Protein AF-A0A8J6HX76-F1 (afdb_monomer_lite)

Structure (mmCIF, N/CA/C/O backbone):
data_AF-A0A8J6HX76-F1
#
_entry.id   AF-A0A8J6HX76-F1
#
loop_
_atom_site.group_PDB
_atom_site.id
_atom_site.type_symbol
_atom_site.label_atom_id
_atom_site.label_alt_id
_atom_site.label_comp_id
_atom_site.label_asym_id
_atom_site.label_entity_id
_atom_site.label_seq_id
_atom_site.pdbx_PDB_ins_code
_atom_site.Cartn_x
_atom_site.Cartn_y
_atom_site.Cartn_z
_atom_site.occupancy
_atom_site.B_iso_or_equiv
_atom_site.auth_seq_id
_atom_site.auth_comp_id
_atom_site.auth_asym_id
_atom_site.auth_atom_id
_atom_site.pdbx_PDB_model_num
ATOM 1 N N . MET A 1 1 ? -11.247 -7.524 -10.042 1.00 47.38 1 MET A N 1
ATOM 2 C CA . MET A 1 1 ? -10.989 -8.751 -9.252 1.00 47.38 1 MET A CA 1
ATOM 3 C C . MET A 1 1 ? -9.987 -9.630 -10.012 1.00 47.38 1 MET A C 1
ATOM 5 O O . MET A 1 1 ? -10.255 -10.789 -10.272 1.00 47.38 1 MET A O 1
ATOM 9 N N . GLU A 1 2 ? -8.838 -9.045 -10.377 1.00 52.47 2 GLU A N 1
ATOM 10 C CA . GLU A 1 2 ? -7.849 -9.607 -11.327 1.00 52.47 2 GLU A CA 1
ATOM 11 C C . GLU A 1 2 ? -6.709 -10.356 -10.606 1.00 52.47 2 GLU A C 1
ATOM 13 O O . GLU A 1 2 ? -6.190 -11.358 -11.086 1.00 52.47 2 GLU A O 1
ATOM 18 N N . ILE A 1 3 ? -6.399 -9.904 -9.388 1.00 54.75 3 ILE A N 1
ATOM 19 C CA . ILE A 1 3 ? -5.380 -10.439 -8.472 1.00 54.75 3 ILE A CA 1
ATOM 20 C C . ILE A 1 3 ? -5.593 -11.931 -8.150 1.00 54.75 3 ILE A C 1
ATOM 22 O O . ILE A 1 3 ? -4.644 -12.671 -7.915 1.00 54.75 3 ILE A O 1
ATOM 26 N N . LEU A 1 4 ? -6.849 -12.384 -8.136 1.00 51.97 4 LEU A N 1
ATOM 27 C CA . LEU A 1 4 ? -7.204 -13.777 -7.851 1.00 51.97 4 LEU A CA 1
ATOM 28 C C . LEU A 1 4 ? -6.862 -14.739 -8.995 1.00 51.97 4 LEU A C 1
ATOM 30 O O . LEU A 1 4 ? -6.770 -15.937 -8.750 1.00 51.97 4 LEU A O 1
ATOM 34 N N . LEU A 1 5 ? -6.728 -14.235 -10.225 1.00 52.75 5 LEU A N 1
ATOM 35 C CA . LEU A 1 5 ? -6.624 -15.062 -11.430 1.00 52.75 5 LEU A CA 1
ATOM 36 C C . LEU A 1 5 ? -5.254 -14.968 -12.106 1.00 52.75 5 LEU A C 1
ATOM 38 O O . LEU A 1 5 ? -4.830 -15.946 -12.709 1.00 52.75 5 LEU A O 1
ATOM 42 N N . ASN A 1 6 ? -4.560 -13.830 -11.994 1.00 60.25 6 ASN A N 1
ATOM 43 C CA . ASN A 1 6 ? -3.367 -13.551 -12.806 1.00 60.25 6 ASN A CA 1
ATOM 44 C C . ASN A 1 6 ? -2.078 -13.353 -12.002 1.00 60.25 6 ASN A C 1
ATOM 46 O O . ASN A 1 6 ? -1.099 -12.848 -12.543 1.00 60.25 6 ASN A O 1
ATOM 50 N N . GLY A 1 7 ? -2.066 -13.737 -10.727 1.00 63.66 7 GLY A N 1
ATOM 51 C CA . GLY A 1 7 ? -0.879 -13.584 -9.895 1.00 63.66 7 GLY A CA 1
ATOM 52 C C . GLY A 1 7 ? -0.763 -12.201 -9.232 1.00 63.66 7 GLY A C 1
ATOM 53 O O . GLY A 1 7 ? -1.710 -11.404 -9.247 1.00 63.66 7 GLY A O 1
ATOM 54 N N . PRO A 1 8 ? 0.381 -11.925 -8.586 1.00 67.94 8 PRO A N 1
ATOM 55 C CA . PRO A 1 8 ? 0.703 -10.630 -8.007 1.00 67.94 8 PRO A CA 1
ATOM 56 C C . PRO A 1 8 ? 0.576 -9.492 -9.019 1.00 67.94 8 PRO A C 1
ATOM 58 O O . PRO A 1 8 ? 0.889 -9.637 -10.199 1.00 67.94 8 PRO A O 1
ATOM 61 N N . VAL A 1 9 ? 0.157 -8.324 -8.541 1.00 82.31 9 VAL A N 1
ATOM 62 C CA . VAL A 1 9 ? -0.032 -7.143 -9.393 1.00 82.31 9 VAL A CA 1
ATOM 63 C C . VAL A 1 9 ? 0.833 -5.997 -8.910 1.00 82.31 9 VAL A C 1
ATOM 65 O O . VAL A 1 9 ? 1.080 -5.851 -7.709 1.00 82.31 9 VAL A O 1
ATOM 68 N N . VAL A 1 10 ? 1.280 -5.164 -9.844 1.00 84.62 10 VAL A N 1
ATOM 69 C CA . VAL A 1 10 ? 1.954 -3.912 -9.509 1.00 84.62 10 VAL A CA 1
ATOM 70 C C . VAL A 1 10 ? 0.878 -2.854 -9.303 1.00 84.62 10 VAL A C 1
ATOM 72 O O . VAL A 1 10 ? -0.021 -2.712 -10.126 1.00 84.62 10 VAL A O 1
ATOM 75 N N . ALA A 1 11 ? 0.949 -2.118 -8.201 1.00 88.31 11 ALA A N 1
ATOM 76 C CA . ALA A 1 11 ? 0.039 -1.023 -7.903 1.00 88.31 11 ALA A CA 1
ATOM 77 C C . ALA A 1 11 ? 0.817 0.268 -7.655 1.00 88.31 11 ALA A C 1
ATOM 79 O O . ALA A 1 11 ? 1.839 0.266 -6.970 1.00 88.31 11 ALA A O 1
ATOM 80 N N . GLY A 1 12 ? 0.320 1.374 -8.201 1.00 89.75 12 GLY A N 1
ATOM 81 C CA . GLY A 1 12 ? 0.769 2.721 -7.865 1.00 89.75 12 GLY A CA 1
ATOM 82 C C . GLY A 1 12 ? -0.125 3.342 -6.795 1.00 89.75 12 GLY A C 1
ATOM 83 O O . GLY A 1 12 ? -1.346 3.296 -6.917 1.00 89.75 12 GLY A O 1
ATOM 84 N N . TYR A 1 13 ? 0.461 3.965 -5.774 1.00 91.81 13 TYR A N 1
ATOM 85 C CA . TYR A 1 13 ? -0.280 4.715 -4.754 1.00 91.81 13 TYR A CA 1
ATOM 86 C C . TYR A 1 13 ? 0.444 6.004 -4.366 1.00 91.81 13 TYR A C 1
ATOM 88 O O . TYR A 1 13 ? 1.623 6.199 -4.663 1.00 91.81 13 TYR A O 1
ATOM 96 N N . GLN A 1 14 ? -0.286 6.906 -3.719 1.00 93.50 14 GLN A N 1
ATOM 97 C CA . GLN A 1 14 ? 0.236 8.183 -3.246 1.00 93.50 14 GLN A CA 1
ATOM 98 C C . GLN A 1 14 ? 0.877 8.003 -1.870 1.00 93.50 14 GLN A C 1
ATOM 100 O O . GLN A 1 14 ? 0.250 7.474 -0.948 1.00 93.50 14 GLN A O 1
ATOM 105 N N . VAL A 1 15 ? 2.122 8.453 -1.738 1.00 92.81 15 VAL A N 1
ATOM 106 C CA . VAL A 1 15 ? 2.876 8.412 -0.483 1.00 92.81 15 VAL A CA 1
ATOM 107 C C . VAL A 1 15 ? 2.753 9.755 0.220 1.00 92.81 15 VAL A C 1
ATOM 109 O O . VAL A 1 15 ? 2.900 10.807 -0.405 1.00 92.81 15 VAL A O 1
ATOM 112 N N . TYR A 1 16 ? 2.512 9.700 1.526 1.00 94.69 16 TYR A N 1
ATOM 113 C CA . TYR A 1 16 ? 2.440 10.851 2.421 1.00 94.69 16 TYR A CA 1
ATOM 114 C C . TYR A 1 16 ? 3.540 10.765 3.483 1.00 94.69 16 TYR A C 1
ATOM 116 O O . TYR A 1 16 ? 4.118 9.698 3.693 1.00 94.69 16 TYR A O 1
ATOM 124 N N . GLU A 1 17 ? 3.836 11.877 4.156 1.00 93.38 17 GLU A N 1
ATOM 125 C CA . GLU A 1 17 ? 4.884 11.945 5.190 1.00 93.38 17 GLU A CA 1
ATOM 126 C C . GLU A 1 17 ? 4.689 10.911 6.310 1.00 93.38 17 GLU A C 1
ATOM 128 O O . GLU A 1 17 ? 5.642 10.255 6.733 1.00 93.38 17 GLU A O 1
ATOM 133 N N . ASP A 1 18 ? 3.443 10.701 6.746 1.00 92.06 18 ASP A N 1
ATOM 134 C CA . ASP A 1 18 ? 3.111 9.731 7.794 1.00 92.06 18 ASP A CA 1
ATOM 135 C C . ASP A 1 18 ? 3.432 8.276 7.410 1.00 92.06 18 ASP A C 1
ATOM 137 O O . ASP A 1 18 ? 3.643 7.434 8.287 1.00 92.06 18 ASP A O 1
ATOM 141 N N . PHE A 1 19 ? 3.547 7.967 6.116 1.00 92.81 19 PHE A N 1
ATOM 142 C CA . PHE A 1 19 ? 3.888 6.627 5.649 1.00 92.81 19 PHE A CA 1
ATOM 143 C C . PHE A 1 19 ? 5.336 6.242 5.973 1.00 92.81 19 PHE A C 1
ATOM 145 O O . PHE A 1 19 ? 5.607 5.075 6.251 1.00 92.81 19 PHE A O 1
ATOM 152 N N . TYR A 1 20 ? 6.273 7.193 6.004 1.00 88.25 20 TYR A N 1
ATOM 153 C CA . TYR A 1 20 ? 7.670 6.897 6.355 1.00 88.25 20 TYR A CA 1
ATOM 154 C C . TYR A 1 20 ? 7.819 6.410 7.800 1.00 88.25 20 TYR A C 1
ATOM 156 O O . TYR A 1 20 ? 8.730 5.638 8.106 1.00 88.25 20 TYR A O 1
ATOM 164 N N . LEU A 1 21 ? 6.898 6.826 8.671 1.00 89.25 21 LEU A N 1
ATOM 165 C CA . LEU A 1 21 ? 6.843 6.441 10.078 1.00 89.25 21 LEU A CA 1
ATOM 166 C C . LEU A 1 21 ? 6.040 5.153 10.313 1.00 89.25 21 LEU A C 1
ATOM 168 O O . LEU A 1 21 ? 5.937 4.700 11.454 1.00 89.25 21 LEU A O 1
ATOM 172 N N . TYR A 1 22 ? 5.479 4.544 9.262 1.00 90.06 22 TYR A N 1
ATOM 173 C CA . TYR A 1 22 ? 4.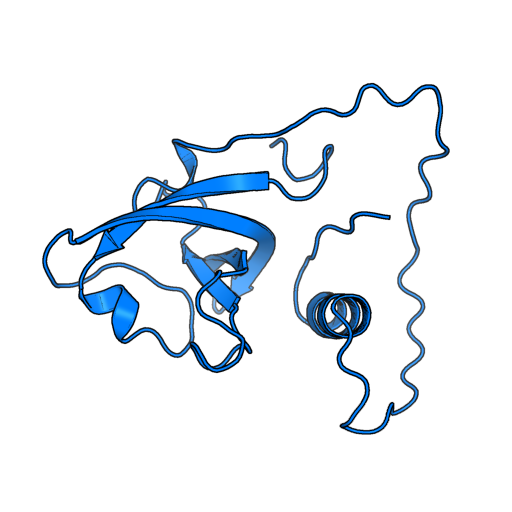723 3.304 9.381 1.00 90.06 22 TYR A CA 1
ATOM 174 C C . TYR A 1 22 ? 5.593 2.181 9.965 1.00 90.06 22 TYR A C 1
ATOM 176 O O . TYR A 1 22 ? 6.699 1.895 9.501 1.00 90.06 22 TYR A O 1
ATOM 184 N N . LYS A 1 23 ? 5.049 1.503 10.980 1.00 84.56 23 LYS A N 1
ATOM 185 C CA . LYS A 1 23 ? 5.674 0.337 11.620 1.00 84.56 23 LYS A CA 1
ATOM 186 C C . LYS A 1 23 ? 4.797 -0.906 11.530 1.00 84.56 23 LYS A C 1
ATOM 188 O O . LYS A 1 23 ? 5.256 -1.951 11.073 1.00 84.56 23 LYS A O 1
ATOM 193 N N . LYS A 1 24 ? 3.518 -0.791 11.900 1.00 87.19 24 LYS A N 1
ATOM 194 C CA . LYS A 1 24 ? 2.583 -1.922 12.003 1.00 87.19 24 LYS A CA 1
ATOM 195 C C . LYS A 1 24 ? 1.126 -1.511 11.778 1.00 87.19 24 LYS A C 1
ATOM 197 O O . LYS A 1 24 ? 0.795 -0.329 11.795 1.00 87.19 24 LYS A O 1
ATOM 202 N N . GLY A 1 25 ? 0.254 -2.512 11.665 1.00 90.75 25 GLY A N 1
ATOM 203 C CA . GLY A 1 25 ? -1.193 -2.341 11.501 1.00 90.75 25 GLY A CA 1
ATOM 204 C C . GLY A 1 25 ? -1.610 -2.117 10.048 1.00 90.75 25 GLY A C 1
ATOM 205 O O . GLY A 1 25 ? -0.829 -2.346 9.133 1.00 90.75 25 GLY A O 1
ATOM 206 N N . VAL A 1 26 ? -2.851 -1.685 9.824 1.00 93.56 26 VAL A N 1
ATOM 207 C CA . VAL A 1 26 ? -3.341 -1.305 8.489 1.00 93.56 26 VAL A CA 1
ATOM 208 C C . VAL A 1 26 ? -3.138 0.192 8.296 1.00 93.56 26 VAL A C 1
ATOM 210 O O . VAL A 1 26 ? -3.812 0.990 8.948 1.00 93.56 26 VAL A O 1
ATOM 213 N N . TYR A 1 27 ? -2.231 0.569 7.394 1.00 94.00 27 TYR A N 1
ATOM 214 C CA . TYR A 1 27 ? -1.954 1.963 7.078 1.00 94.00 27 TYR A CA 1
ATOM 215 C C . TYR A 1 27 ? -3.210 2.670 6.562 1.00 94.00 27 TYR A C 1
ATOM 217 O O . TYR A 1 27 ? -3.899 2.200 5.645 1.00 94.00 27 TYR A O 1
ATOM 225 N N . LYS A 1 28 ? -3.472 3.820 7.179 1.00 92.81 28 LYS A N 1
ATOM 226 C CA . LYS A 1 28 ? -4.443 4.829 6.781 1.00 92.81 28 LYS A CA 1
ATOM 227 C C . LYS A 1 28 ? -3.724 6.159 6.924 1.00 92.81 28 LYS A C 1
ATOM 229 O O . LYS A 1 28 ? -3.145 6.421 7.971 1.00 92.81 28 LYS A O 1
ATOM 234 N N . HIS A 1 29 ? -3.762 6.953 5.870 1.00 90.56 29 HIS A N 1
ATOM 235 C CA . HIS A 1 29 ? -3.238 8.305 5.905 1.00 90.56 29 HIS A CA 1
ATOM 236 C C . HIS A 1 29 ? -4.114 9.131 6.848 1.00 90.56 29 HIS A C 1
ATOM 238 O O . HIS A 1 29 ? -5.343 9.070 6.745 1.00 90.56 29 HIS A O 1
ATOM 244 N N . VAL A 1 30 ? -3.484 9.856 7.766 1.00 91.06 30 VAL A N 1
ATOM 245 C CA . VAL A 1 30 ? -4.162 10.733 8.731 1.00 91.06 30 VAL A CA 1
ATOM 246 C C . VAL A 1 30 ? -3.591 12.144 8.663 1.00 91.06 30 VAL A C 1
ATOM 248 O O . VAL A 1 30 ? -4.345 13.107 8.780 1.00 91.06 30 VAL A O 1
ATOM 251 N N . THR A 1 31 ? -2.275 12.278 8.479 1.00 90.25 31 THR A N 1
ATOM 252 C CA . THR A 1 31 ? -1.576 13.566 8.577 1.00 90.25 31 THR A CA 1
ATOM 253 C C . THR A 1 31 ? -0.395 13.655 7.619 1.00 90.25 31 THR A C 1
ATOM 255 O O . THR A 1 31 ? 0.195 12.641 7.253 1.00 90.25 31 THR A O 1
ATOM 258 N N . GLY A 1 32 ? 0.013 14.877 7.288 1.00 92.94 32 GLY A N 1
ATOM 259 C CA . GLY A 1 32 ? 1.220 15.140 6.505 1.00 92.94 32 GLY A CA 1
ATOM 260 C C . GLY A 1 32 ? 0.954 15.375 5.022 1.00 92.94 32 GLY A C 1
ATOM 261 O O . GLY A 1 32 ? -0.116 15.069 4.492 1.00 92.94 32 GLY A O 1
ATOM 262 N N . GLN A 1 33 ? 1.933 15.974 4.354 1.00 92.00 33 GLN A N 1
ATOM 263 C CA . GLN A 1 33 ? 1.821 16.352 2.951 1.00 92.00 33 GLN A CA 1
ATOM 264 C C . GLN A 1 33 ? 2.052 15.165 2.013 1.00 92.00 33 GLN A C 1
ATOM 266 O O . GLN A 1 33 ? 2.648 14.145 2.371 1.00 92.00 33 GLN A O 1
ATOM 271 N N . LYS A 1 34 ? 1.547 15.298 0.782 1.00 92.81 34 LYS A N 1
ATOM 272 C CA . LYS A 1 34 ? 1.818 14.341 -0.289 1.00 92.81 34 LYS A CA 1
ATOM 273 C C . LYS A 1 34 ? 3.279 14.478 -0.712 1.00 92.81 34 LYS A C 1
ATOM 275 O O . LYS A 1 34 ? 3.678 15.525 -1.207 1.00 92.81 34 LYS A O 1
ATOM 280 N N . MET A 1 35 ? 4.027 13.388 -0.594 1.00 93.94 35 MET A N 1
ATOM 281 C CA . MET A 1 35 ? 5.452 13.328 -0.930 1.00 93.94 35 MET A CA 1
ATOM 282 C C . MET A 1 35 ? 5.699 12.828 -2.354 1.00 93.94 35 MET A C 1
ATOM 284 O O . MET A 1 35 ? 6.748 13.093 -2.932 1.00 93.94 35 MET A O 1
ATOM 288 N N . GLY A 1 36 ? 4.732 12.122 -2.946 1.00 91.81 36 GLY A N 1
ATOM 289 C CA . GLY A 1 36 ? 4.826 11.664 -4.330 1.00 91.81 36 GLY A CA 1
ATOM 290 C C . GLY A 1 36 ? 3.943 10.460 -4.630 1.00 91.81 36 GLY A C 1
ATOM 291 O O . GLY A 1 36 ? 2.985 10.173 -3.911 1.00 91.81 36 GLY A O 1
ATOM 292 N N . ASN A 1 37 ? 4.277 9.759 -5.712 1.00 91.94 37 ASN A N 1
ATOM 293 C CA . ASN A 1 37 ? 3.680 8.476 -6.079 1.00 91.94 37 ASN A CA 1
ATOM 294 C C . ASN A 1 37 ? 4.742 7.375 -5.948 1.00 91.94 37 ASN A C 1
ATOM 296 O O . ASN A 1 37 ? 5.911 7.616 -6.240 1.00 91.94 37 ASN A O 1
ATOM 300 N N . HIS A 1 38 ? 4.334 6.172 -5.550 1.00 93.19 38 HIS A N 1
ATOM 301 C CA . HIS A 1 38 ? 5.216 5.012 -5.409 1.00 93.19 38 HIS A CA 1
ATOM 302 C C . HIS A 1 38 ? 4.574 3.758 -5.998 1.00 93.19 38 HIS A C 1
ATOM 304 O O . HIS A 1 38 ? 3.357 3.583 -5.907 1.00 93.19 38 HIS A O 1
ATOM 310 N N . ALA A 1 39 ? 5.391 2.898 -6.606 1.00 90.75 39 ALA A N 1
ATOM 311 C CA . ALA A 1 39 ? 4.966 1.645 -7.221 1.00 90.75 39 ALA A CA 1
ATOM 312 C C . ALA A 1 39 ? 5.405 0.455 -6.360 1.00 90.75 39 ALA A C 1
ATOM 314 O O . ALA A 1 39 ? 6.562 0.357 -5.952 1.00 90.75 39 ALA A O 1
ATOM 315 N N . VAL A 1 40 ? 4.472 -0.452 -6.085 1.00 90.75 40 VAL A N 1
ATOM 316 C CA . VAL A 1 40 ? 4.637 -1.555 -5.129 1.00 90.75 40 VAL A CA 1
ATOM 317 C C . VAL A 1 40 ? 3.977 -2.834 -5.636 1.00 90.75 40 VAL A C 1
ATOM 319 O O . VAL A 1 40 ? 3.086 -2.786 -6.483 1.00 90.75 40 VAL A O 1
ATOM 322 N N . LYS A 1 41 ? 4.396 -3.995 -5.118 1.00 88.12 41 LYS A N 1
ATOM 323 C CA . LYS A 1 41 ? 3.833 -5.301 -5.501 1.00 88.12 41 LYS A CA 1
ATOM 324 C C . LYS A 1 41 ? 2.781 -5.728 -4.480 1.00 88.12 41 LYS A C 1
ATOM 326 O O . LYS A 1 41 ? 3.103 -5.958 -3.313 1.00 88.12 41 LYS A O 1
ATOM 331 N N . ILE A 1 42 ? 1.523 -5.851 -4.900 1.00 87.25 42 ILE A N 1
ATOM 332 C CA . ILE A 1 42 ? 0.470 -6.448 -4.070 1.00 87.25 42 ILE A CA 1
ATOM 333 C C . ILE A 1 42 ? 0.632 -7.964 -4.138 1.00 87.25 42 ILE A C 1
ATOM 335 O O . ILE A 1 42 ? 0.534 -8.564 -5.207 1.00 87.25 42 ILE A O 1
ATOM 339 N N . VAL A 1 43 ? 0.865 -8.573 -2.979 1.00 84.00 43 VAL A N 1
ATOM 340 C CA . VAL A 1 43 ? 1.133 -10.013 -2.847 1.00 84.00 43 VAL A CA 1
ATOM 341 C C . VAL A 1 43 ? -0.007 -10.759 -2.165 1.00 84.00 43 VAL A C 1
ATOM 343 O O . VAL A 1 43 ? -0.009 -11.984 -2.132 1.00 84.00 43 VAL A O 1
ATOM 346 N N . GLY A 1 44 ? -0.983 -10.049 -1.600 1.00 85.50 44 GLY A N 1
ATOM 347 C CA . GLY A 1 44 ? -2.071 -10.683 -0.871 1.00 85.50 44 GLY A CA 1
ATOM 348 C C . GLY A 1 44 ? -3.092 -9.708 -0.306 1.00 85.50 44 GLY A C 1
ATOM 349 O O . GLY A 1 44 ? -3.032 -8.501 -0.534 1.00 85.50 44 GLY A O 1
ATOM 350 N N . TRP A 1 45 ? -4.040 -10.236 0.459 1.00 88.19 45 TRP A N 1
ATOM 351 C CA . TRP A 1 45 ? -5.057 -9.450 1.159 1.00 88.19 45 TRP A CA 1
ATOM 352 C C . TRP A 1 45 ? -5.572 -10.188 2.391 1.00 88.19 45 TRP A C 1
ATOM 354 O O . TRP A 1 45 ? -5.338 -11.380 2.591 1.00 88.19 45 TRP A O 1
ATOM 364 N N . GLY A 1 46 ? -6.323 -9.478 3.221 1.00 87.94 46 GLY A N 1
ATOM 365 C CA . GLY A 1 46 ? -6.977 -10.085 4.367 1.00 87.94 46 GLY A CA 1
ATOM 366 C C . GLY A 1 46 ? -7.866 -9.115 5.119 1.00 87.94 46 GLY A C 1
ATOM 367 O O . GLY A 1 46 ? -8.273 -8.074 4.594 1.00 87.94 46 GLY A O 1
ATOM 368 N N . THR A 1 47 ? -8.150 -9.497 6.358 1.00 89.75 47 THR A N 1
ATOM 369 C CA . THR A 1 47 ? -8.910 -8.705 7.320 1.00 89.75 47 THR A CA 1
ATOM 370 C C . THR A 1 47 ? -8.160 -8.717 8.644 1.00 89.75 47 THR A C 1
ATOM 372 O O . THR A 1 47 ? -7.720 -9.772 9.091 1.00 89.75 47 THR A O 1
ATOM 375 N N . GLU A 1 48 ? -7.985 -7.552 9.258 1.00 88.88 48 GLU A N 1
ATOM 376 C CA . GLU A 1 48 ? -7.388 -7.390 10.585 1.00 88.88 48 GLU A CA 1
ATOM 377 C C . GLU A 1 48 ? -8.328 -6.522 11.415 1.00 88.88 48 GLU A C 1
ATOM 379 O O . GLU A 1 48 ? -8.642 -5.403 11.013 1.00 88.88 48 GLU A O 1
ATOM 384 N N . ASN A 1 49 ? -8.827 -7.050 12.537 1.00 89.44 49 ASN A N 1
ATOM 385 C CA . ASN A 1 49 ? -9.762 -6.349 13.430 1.00 89.44 49 ASN A CA 1
ATOM 386 C C . ASN A 1 49 ? -10.958 -5.719 12.682 1.00 89.44 49 ASN A C 1
ATOM 388 O O . ASN A 1 49 ? -11.274 -4.545 12.855 1.00 89.44 49 ASN A O 1
ATOM 392 N N . GLY A 1 50 ? -11.570 -6.473 11.761 1.00 89.62 50 GLY A N 1
ATOM 393 C CA . GLY A 1 50 ? -12.684 -6.002 10.924 1.00 89.62 50 GLY A CA 1
ATOM 394 C C . GLY A 1 50 ? -12.294 -5.051 9.781 1.00 89.62 50 GLY A C 1
ATOM 395 O O . GLY A 1 50 ? -13.138 -4.710 8.957 1.00 89.62 50 GLY A O 1
ATOM 396 N N . THR A 1 51 ? -11.025 -4.650 9.672 1.00 91.00 51 THR A N 1
ATOM 397 C CA . THR A 1 51 ? -10.531 -3.786 8.593 1.00 91.00 51 THR A CA 1
ATOM 398 C C . THR A 1 51 ? -9.939 -4.621 7.460 1.00 91.00 51 THR A C 1
ATOM 400 O O . THR A 1 51 ? -8.985 -5.373 7.660 1.00 91.00 51 THR A O 1
ATOM 403 N N . LEU A 1 52 ? -10.482 -4.470 6.250 1.00 91.69 52 LEU A N 1
ATOM 404 C CA . LEU A 1 52 ? -9.941 -5.092 5.039 1.00 91.69 52 LEU A CA 1
ATOM 405 C C . LEU A 1 52 ? -8.617 -4.426 4.637 1.00 91.69 52 LEU A C 1
ATOM 407 O O . LEU A 1 52 ? -8.529 -3.198 4.611 1.00 91.69 52 LEU A O 1
ATOM 411 N N . TYR A 1 53 ? -7.613 -5.216 4.257 1.00 91.06 53 TYR A N 1
ATOM 412 C CA . TYR A 1 53 ? -6.328 -4.690 3.784 1.00 91.06 53 TYR A CA 1
ATOM 413 C C . TYR A 1 53 ? -5.783 -5.421 2.558 1.00 91.06 53 TYR A C 1
ATOM 415 O O . TYR A 1 53 ? -6.099 -6.591 2.321 1.00 91.06 53 TYR A O 1
ATOM 423 N N . TRP A 1 54 ? -4.929 -4.718 1.815 1.00 90.88 54 TRP A N 1
ATOM 424 C CA . TRP A 1 54 ? -3.958 -5.276 0.876 1.00 90.88 54 TRP A CA 1
ATOM 425 C C . TRP A 1 54 ? -2.644 -5.532 1.607 1.00 90.88 54 TRP A C 1
ATOM 427 O O . TRP A 1 54 ? -2.206 -4.684 2.382 1.00 90.88 54 TRP A O 1
ATOM 437 N N . LEU A 1 55 ? -2.036 -6.696 1.382 1.00 90.44 55 LEU A N 1
ATOM 438 C CA . LEU A 1 55 ? -0.673 -6.997 1.806 1.00 90.44 55 LEU A CA 1
ATOM 439 C C . LEU A 1 55 ? 0.266 -6.676 0.648 1.00 90.44 55 LEU A C 1
ATOM 441 O O . LEU A 1 55 ? 0.108 -7.204 -0.457 1.00 90.44 55 LEU A O 1
ATOM 445 N N . VAL A 1 56 ? 1.235 -5.813 0.916 1.00 90.31 56 VAL A N 1
ATOM 446 C CA . VAL A 1 56 ? 2.060 -5.197 -0.114 1.00 90.31 56 VAL A CA 1
ATOM 447 C C . VAL A 1 56 ? 3.531 -5.367 0.234 1.00 90.31 56 VAL A C 1
ATOM 449 O O . VAL A 1 56 ? 3.943 -5.099 1.363 1.00 90.31 56 VAL A O 1
ATOM 452 N N . ALA A 1 57 ? 4.315 -5.819 -0.740 1.00 89.12 57 ALA A N 1
ATOM 453 C CA . ALA A 1 57 ? 5.767 -5.848 -0.661 1.00 89.12 57 ALA A CA 1
ATOM 454 C C . ALA A 1 57 ? 6.319 -4.476 -1.067 1.00 89.12 57 ALA A C 1
ATOM 456 O O . ALA A 1 57 ? 6.041 -3.989 -2.170 1.00 89.12 57 ALA A O 1
ATOM 457 N N . ASN A 1 58 ? 7.078 -3.849 -0.169 1.00 88.44 58 ASN A N 1
ATOM 458 C CA . ASN A 1 58 ? 7.778 -2.600 -0.447 1.00 88.44 58 ASN A CA 1
ATOM 459 C C . ASN A 1 58 ? 9.188 -2.882 -0.995 1.00 88.44 58 ASN A C 1
ATOM 461 O O . ASN A 1 58 ? 9.724 -3.979 -0.850 1.00 88.44 58 ASN A O 1
ATOM 465 N N . SER A 1 59 ? 9.808 -1.869 -1.594 1.00 86.19 59 SER A N 1
ATOM 466 C CA . SER A 1 59 ? 11.158 -1.924 -2.167 1.00 86.19 59 SER A CA 1
ATOM 467 C C . SER A 1 59 ? 12.221 -1.219 -1.311 1.00 86.19 59 SER A C 1
ATOM 469 O O . SER A 1 59 ? 13.343 -1.016 -1.760 1.00 86.19 59 SER A O 1
ATOM 471 N N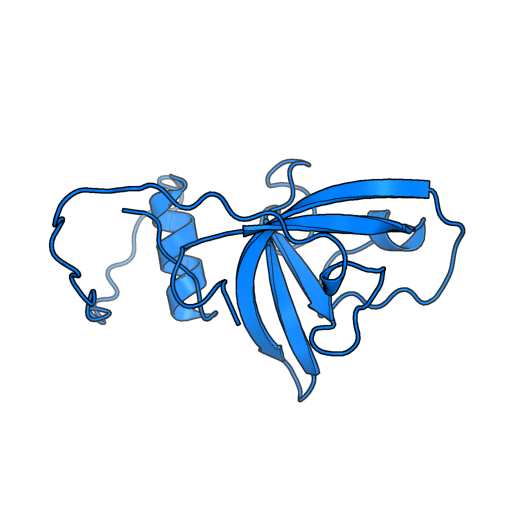 . TRP A 1 60 ? 11.904 -0.869 -0.059 1.00 86.19 60 TRP A N 1
ATOM 472 C CA . TRP A 1 60 ? 12.797 -0.137 0.861 1.00 86.19 60 TRP A CA 1
ATOM 473 C C . TRP A 1 60 ? 13.634 -1.046 1.779 1.00 86.19 60 TRP A C 1
ATOM 475 O O . TRP A 1 60 ? 14.088 -0.64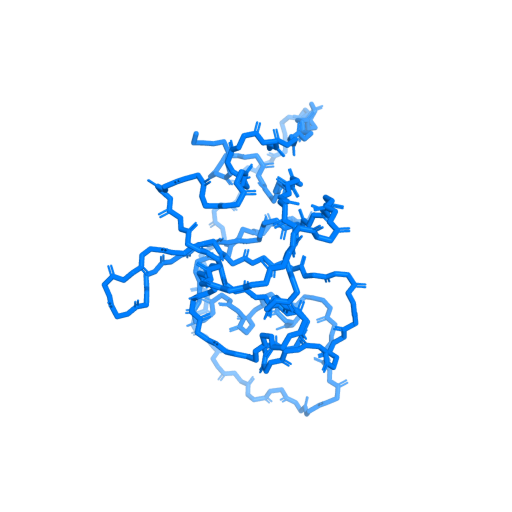0 2.847 1.00 86.19 60 TRP A O 1
ATOM 485 N N . GLY A 1 61 ? 13.841 -2.296 1.363 1.00 82.25 61 GLY A N 1
ATOM 486 C CA . GLY A 1 61 ? 14.596 -3.292 2.116 1.00 82.25 61 GLY A CA 1
ATOM 487 C C . GLY A 1 61 ? 13.809 -3.945 3.256 1.00 82.25 61 GLY A C 1
ATOM 488 O O . GLY A 1 61 ? 12.722 -3.522 3.646 1.00 82.25 61 GLY A O 1
ATOM 489 N N . ARG A 1 62 ? 14.382 -5.020 3.806 1.00 79.81 62 ARG A N 1
ATOM 490 C CA . ARG A 1 62 ? 13.725 -5.872 4.815 1.00 79.81 62 ARG A CA 1
ATOM 491 C C . ARG A 1 62 ? 13.631 -5.225 6.198 1.00 79.81 62 ARG A C 1
ATOM 493 O O . ARG A 1 62 ? 12.798 -5.626 6.997 1.00 79.81 62 ARG A O 1
ATOM 500 N N . ASN A 1 63 ? 14.462 -4.222 6.473 1.00 81.88 63 ASN A N 1
ATOM 501 C CA . ASN A 1 63 ? 14.493 -3.530 7.766 1.00 81.88 63 ASN A CA 1
ATOM 502 C C . ASN A 1 63 ? 13.420 -2.434 7.876 1.00 81.88 63 ASN A C 1
ATOM 504 O O . ASN A 1 63 ? 13.311 -1.780 8.913 1.00 81.88 63 ASN A O 1
ATOM 508 N N . T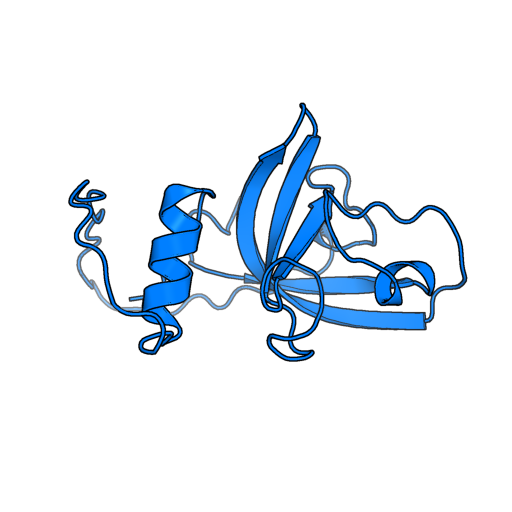RP A 1 64 ? 12.660 -2.196 6.803 1.00 83.56 64 TRP A N 1
ATOM 509 C CA . TRP A 1 64 ? 11.595 -1.210 6.801 1.00 83.56 64 TRP A CA 1
ATOM 510 C C . TRP A 1 64 ? 10.271 -1.819 7.282 1.00 83.56 64 TRP A C 1
ATOM 512 O O . TRP A 1 64 ? 9.835 -2.873 6.807 1.00 83.56 64 TRP A O 1
ATOM 522 N N . GLY A 1 65 ? 9.627 -1.124 8.224 1.00 82.62 65 GLY A N 1
ATOM 523 C CA . GLY A 1 65 ? 8.455 -1.617 8.948 1.00 82.62 65 GLY A CA 1
ATOM 524 C C . GLY A 1 65 ? 8.751 -2.843 9.826 1.00 82.62 65 GLY A C 1
ATOM 525 O O . GLY A 1 65 ? 9.836 -3.417 9.795 1.00 82.62 65 GLY A O 1
ATOM 526 N N . ASP A 1 66 ? 7.755 -3.281 10.593 1.00 81.75 66 ASP A N 1
ATOM 527 C CA . ASP A 1 66 ? 7.895 -4.422 11.514 1.00 81.75 66 ASP A CA 1
ATOM 528 C C . ASP A 1 66 ? 7.563 -5.769 10.838 1.00 81.75 66 ASP A C 1
ATOM 530 O O . ASP A 1 66 ? 7.611 -6.826 11.465 1.00 81.75 66 ASP A O 1
ATOM 534 N N . LEU A 1 67 ? 7.185 -5.745 9.554 1.00 78.62 67 LEU A N 1
ATOM 535 C CA . LEU A 1 67 ? 6.780 -6.925 8.779 1.00 78.62 67 LEU A CA 1
ATOM 536 C C . LEU A 1 67 ? 7.855 -7.398 7.791 1.00 78.62 67 LEU A C 1
ATOM 538 O O . LEU A 1 67 ? 7.538 -8.148 6.872 1.00 78.62 67 LEU A O 1
ATOM 542 N N . GLY A 1 68 ? 9.110 -6.973 7.951 1.00 80.88 68 GLY A N 1
ATOM 543 C CA . GLY A 1 68 ? 10.213 -7.461 7.121 1.00 80.88 68 GLY A CA 1
ATOM 544 C C . GLY A 1 68 ? 10.231 -6.885 5.699 1.00 80.88 68 GLY A C 1
ATOM 545 O O . GLY A 1 68 ? 10.515 -7.621 4.756 1.00 80.88 68 GLY A O 1
ATOM 546 N N . GLY A 1 69 ? 9.888 -5.602 5.524 1.00 85.25 69 GLY A N 1
ATOM 547 C CA . GLY A 1 69 ? 9.778 -4.944 4.211 1.00 85.25 69 GLY A CA 1
ATOM 548 C C . GLY A 1 69 ? 8.372 -4.962 3.598 1.00 85.25 69 GLY A C 1
ATOM 549 O O . GLY A 1 69 ? 8.186 -4.548 2.455 1.00 85.25 69 GLY A O 1
ATOM 550 N N . PHE A 1 70 ? 7.369 -5.419 4.348 1.00 89.56 70 PHE A N 1
ATOM 551 C CA . PHE A 1 70 ? 5.969 -5.457 3.921 1.00 89.56 70 PHE A CA 1
ATOM 552 C C . PHE A 1 70 ? 5.139 -4.428 4.682 1.00 89.56 70 PHE A C 1
ATOM 554 O O . PHE A 1 70 ? 5.450 -4.045 5.811 1.00 89.56 70 PHE A O 1
ATOM 561 N N . PHE A 1 71 ? 4.024 -4.020 4.091 1.00 92.69 71 PHE A N 1
ATOM 562 C CA . PHE A 1 71 ? 3.022 -3.217 4.779 1.00 92.69 71 PHE A CA 1
ATOM 563 C C . PHE A 1 71 ? 1.614 -3.655 4.418 1.00 92.69 71 PHE A C 1
ATOM 565 O O . PHE A 1 71 ? 1.378 -4.369 3.439 1.00 92.69 71 PHE A O 1
ATOM 572 N N . LYS A 1 72 ? 0.669 -3.225 5.252 1.00 93.44 72 LYS A N 1
ATOM 573 C CA . LYS A 1 72 ? -0.756 -3.379 4.995 1.00 93.44 72 LYS A CA 1
ATOM 574 C C . LYS A 1 72 ? -1.346 -2.009 4.738 1.00 93.44 72 LYS A C 1
ATOM 576 O O . LYS A 1 72 ? -1.040 -1.072 5.466 1.00 93.44 72 LYS A O 1
ATOM 581 N N . ILE A 1 73 ? -2.221 -1.903 3.751 1.00 92.88 73 ILE A N 1
ATOM 582 C CA . ILE A 1 73 ? -2.936 -0.665 3.425 1.00 92.88 73 ILE A CA 1
ATOM 583 C C . ILE A 1 73 ? -4.419 -0.954 3.247 1.00 92.88 73 ILE A C 1
ATOM 585 O O . ILE A 1 73 ? -4.800 -2.048 2.827 1.00 92.88 73 ILE A O 1
ATOM 589 N N . LEU A 1 74 ? -5.256 0.013 3.621 1.00 92.81 74 LEU A N 1
ATOM 590 C CA . LEU A 1 74 ? -6.707 -0.116 3.575 1.00 92.81 74 LEU A CA 1
ATOM 591 C C . LEU A 1 74 ? -7.204 -0.506 2.174 1.00 92.81 74 LEU A C 1
ATOM 593 O O . LEU A 1 74 ? -6.877 0.136 1.178 1.00 92.81 74 LEU A O 1
ATOM 597 N N . ARG A 1 75 ? -8.038 -1.546 2.129 1.00 91.81 75 ARG A N 1
ATOM 598 C CA . ARG A 1 75 ? -8.645 -2.091 0.909 1.00 91.81 75 ARG A CA 1
ATOM 599 C C . ARG A 1 75 ? -10.134 -1.760 0.825 1.00 91.81 75 ARG A C 1
ATOM 601 O O . ARG A 1 75 ? -10.822 -1.746 1.844 1.00 91.81 75 ARG A O 1
ATOM 608 N N . GLY A 1 76 ? -10.635 -1.572 -0.395 1.00 86.44 76 GLY A N 1
ATOM 609 C CA . GLY A 1 76 ? -12.053 -1.376 -0.711 1.00 86.44 76 GLY A CA 1
ATOM 610 C C . GLY A 1 76 ? -12.533 0.070 -0.600 1.00 86.44 76 GLY A C 1
ATOM 611 O O . GLY A 1 76 ? -13.732 0.319 -0.656 1.00 86.44 76 GLY A O 1
ATOM 612 N N . LYS A 1 77 ? -11.610 1.017 -0.409 1.00 87.81 77 LYS A N 1
ATOM 613 C CA . LYS A 1 77 ? -11.896 2.459 -0.364 1.00 87.81 77 LYS A CA 1
ATOM 614 C C . LYS A 1 77 ? -11.000 3.269 -1.301 1.00 87.81 77 LYS A C 1
ATOM 616 O O . LYS A 1 77 ? -10.926 4.482 -1.146 1.00 87.81 77 LYS A O 1
ATOM 621 N N . ASN A 1 78 ? -10.277 2.608 -2.210 1.00 86.44 78 ASN A N 1
ATOM 622 C CA . ASN A 1 78 ? -9.252 3.229 -3.046 1.00 86.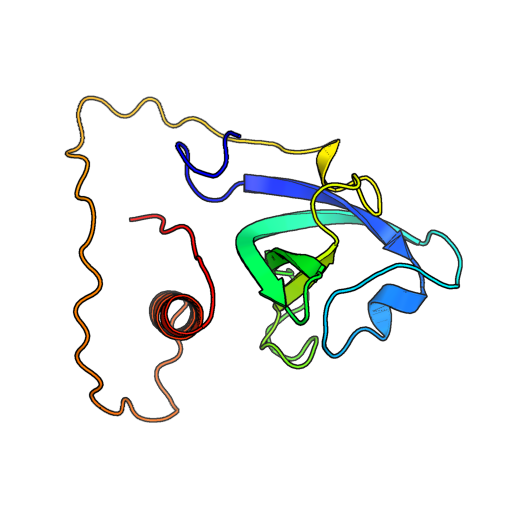44 78 ASN A CA 1
ATOM 623 C C . ASN A 1 78 ? -8.291 4.138 -2.251 1.00 86.44 78 ASN A C 1
ATOM 625 O O . ASN A 1 78 ? -7.981 5.267 -2.638 1.00 86.44 78 ASN A O 1
ATOM 629 N N . HIS A 1 79 ? -7.872 3.663 -1.074 1.00 86.75 79 HIS A N 1
ATOM 630 C CA . HIS A 1 79 ? -7.106 4.471 -0.130 1.00 86.75 79 HIS A CA 1
ATOM 631 C C . HIS A 1 79 ? -5.755 4.865 -0.741 1.00 86.75 79 HIS A C 1
ATOM 633 O O . HIS A 1 79 ? -5.062 4.024 -1.312 1.00 86.75 79 HIS A O 1
ATOM 639 N N . CYS A 1 80 ? -5.401 6.150 -0.667 1.00 88.44 80 CYS A N 1
ATOM 640 C CA . CYS A 1 80 ? -4.241 6.729 -1.360 1.00 88.44 80 CYS A CA 1
ATOM 641 C C . CYS A 1 80 ? -4.186 6.442 -2.880 1.00 88.44 80 CYS A C 1
ATOM 643 O O . CYS A 1 80 ? -3.112 6.492 -3.477 1.00 88.44 80 CYS A O 1
ATOM 645 N N . GLY A 1 81 ? -5.316 6.126 -3.522 1.00 87.62 81 GLY A N 1
ATOM 646 C CA . GLY A 1 81 ? -5.376 5.821 -4.953 1.00 87.62 81 GLY A CA 1
ATOM 647 C C . GLY A 1 81 ? -4.794 4.461 -5.353 1.00 87.62 81 GLY A C 1
ATOM 648 O O . GLY A 1 81 ? -4.586 4.238 -6.545 1.00 87.62 81 GLY A O 1
ATOM 649 N N . ILE A 1 82 ? -4.520 3.557 -4.400 1.00 86.12 82 ILE A N 1
ATOM 650 C CA . ILE A 1 82 ? -3.864 2.267 -4.687 1.00 86.12 82 ILE A CA 1
ATOM 651 C C . ILE A 1 82 ? -4.680 1.357 -5.617 1.00 86.12 82 ILE A C 1
ATOM 653 O O . ILE A 1 82 ? -4.123 0.506 -6.305 1.00 86.12 82 ILE A O 1
ATOM 657 N N . GLU A 1 83 ? -6.001 1.534 -5.662 1.00 84.50 83 GLU A N 1
ATOM 658 C CA . GLU A 1 83 ? -6.898 0.735 -6.502 1.00 84.50 83 GLU A CA 1
ATOM 659 C C . GLU A 1 83 ? -7.115 1.375 -7.884 1.00 84.50 83 GLU A C 1
ATOM 661 O O . GLU A 1 83 ? -7.657 0.719 -8.770 1.00 84.50 83 GLU A O 1
ATOM 666 N N . SER A 1 84 ? -6.653 2.617 -8.093 1.00 83.06 84 SER A N 1
ATOM 667 C CA . SER A 1 84 ? -6.746 3.321 -9.380 1.00 83.06 84 SER A CA 1
ATOM 668 C C . SER A 1 84 ? -5.675 2.904 -10.385 1.00 83.06 84 SER A C 1
ATOM 670 O O . SER A 1 84 ? -5.934 2.924 -11.583 1.00 83.06 84 SER A O 1
ATOM 672 N N . ASN A 1 85 ? -4.469 2.562 -9.924 1.00 76.00 85 ASN A N 1
ATOM 673 C CA . ASN A 1 85 ? -3.309 2.327 -10.790 1.00 76.00 85 ASN A CA 1
ATOM 674 C C . ASN A 1 85 ? -2.780 0.904 -10.625 1.00 76.00 85 ASN A C 1
ATOM 676 O O . ASN A 1 85 ? -1.631 0.703 -10.232 1.00 76.00 85 ASN A O 1
ATOM 680 N N . ILE A 1 86 ? -3.635 -0.082 -10.892 1.00 80.94 86 ILE A N 1
ATOM 681 C CA . ILE A 1 86 ? -3.247 -1.492 -10.878 1.00 80.94 86 ILE A CA 1
ATOM 682 C C . ILE A 1 86 ? -2.811 -1.891 -12.287 1.00 80.94 86 ILE A C 1
ATOM 684 O O . ILE A 1 86 ? -3.604 -1.863 -13.226 1.00 80.94 86 ILE A O 1
ATOM 688 N N . VAL A 1 87 ? -1.551 -2.292 -12.417 1.00 77.44 87 VAL A N 1
ATOM 689 C CA . VAL A 1 87 ? -0.963 -2.829 -13.642 1.00 77.44 87 VAL A CA 1
ATOM 690 C C . VAL A 1 87 ? -0.769 -4.329 -13.469 1.00 77.44 87 VAL A C 1
ATOM 692 O O . VAL A 1 87 ? -0.135 -4.798 -12.520 1.00 77.44 87 VAL A O 1
ATOM 695 N N . THR A 1 88 ? -1.315 -5.090 -14.411 1.00 71.25 88 THR A N 1
ATOM 696 C CA . THR A 1 88 ? -1.198 -6.548 -14.449 1.00 71.25 88 THR A CA 1
ATOM 697 C C . THR A 1 88 ? -0.579 -6.964 -15.772 1.00 71.25 88 THR A C 1
ATOM 699 O O . THR A 1 88 ? -1.051 -6.528 -16.823 1.00 71.25 88 THR A O 1
ATOM 702 N N . ALA A 1 89 ? 0.423 -7.835 -15.744 1.00 60.47 89 ALA A N 1
ATOM 703 C CA . ALA A 1 89 ? 0.885 -8.515 -16.944 1.00 60.47 89 ALA A CA 1
ATOM 704 C C . ALA A 1 89 ? 0.150 -9.855 -17.055 1.00 60.47 89 ALA A C 1
ATOM 706 O O . ALA A 1 89 ? 0.184 -10.662 -16.130 1.00 60.47 89 ALA A O 1
ATOM 707 N N . LYS A 1 90 ? -0.519 -10.101 -18.183 1.00 52.44 90 LYS A N 1
ATOM 708 C CA . LYS A 1 90 ? -0.995 -11.443 -18.529 1.00 52.44 90 LYS A CA 1
ATOM 709 C C . LYS A 1 90 ? 0.111 -12.121 -19.321 1.00 52.44 90 LYS A C 1
ATOM 711 O O . LYS A 1 90 ? 0.384 -11.701 -20.443 1.00 52.44 90 LYS A O 1
ATOM 716 N N . SER A 1 91 ? 0.750 -13.148 -18.765 1.00 50.56 91 SER A N 1
ATOM 717 C CA . SER A 1 91 ? 1.577 -14.026 -19.590 1.00 50.56 91 SER A CA 1
ATOM 718 C C . SER A 1 91 ? 0.637 -14.910 -20.416 1.00 50.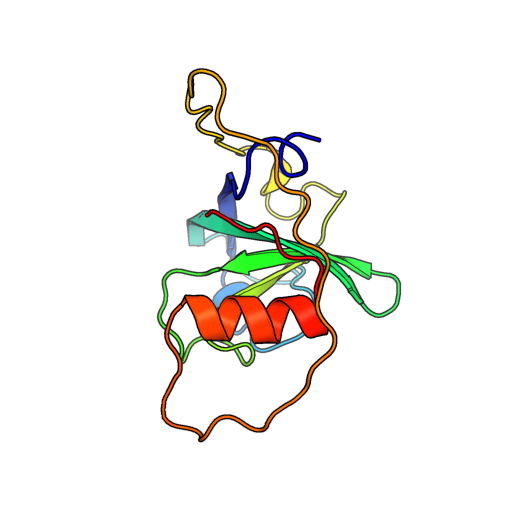56 91 SER A C 1
ATOM 720 O O . SER A 1 91 ? -0.187 -15.648 -19.877 1.00 50.56 91 SER A O 1
ATOM 722 N N . SER A 1 92 ? 0.705 -14.817 -21.744 1.00 44.34 92 SER A N 1
ATOM 723 C CA . SER A 1 92 ? 0.028 -15.757 -22.642 1.00 44.34 92 SER A CA 1
ATOM 724 C C . SER A 1 92 ? 0.768 -17.098 -22.607 1.00 44.34 92 SER A C 1
ATOM 726 O O . SER A 1 92 ? 1.519 -17.444 -23.512 1.00 44.34 92 SER A O 1
ATOM 728 N N . SER A 1 93 ? 0.598 -17.854 -21.523 1.00 45.25 93 SER A N 1
ATOM 729 C CA . SER A 1 93 ? 1.174 -19.191 -21.392 1.00 45.25 93 SER A CA 1
ATOM 730 C C . SER A 1 93 ? 0.251 -20.234 -22.032 1.00 45.25 93 SER A C 1
ATOM 732 O O . SER A 1 93 ? -0.899 -20.441 -21.641 1.00 45.25 93 SER A O 1
ATOM 734 N N . SER A 1 94 ? 0.765 -20.900 -23.064 1.00 40.53 94 SER A N 1
ATOM 735 C CA . SER A 1 94 ? 0.187 -22.096 -23.666 1.00 40.53 94 SER A CA 1
ATOM 736 C C . SER A 1 94 ? 0.059 -23.199 -22.609 1.00 40.53 94 SER A C 1
ATOM 738 O O . SER A 1 94 ? 1.058 -23.717 -22.131 1.00 40.53 94 SER A O 1
ATOM 740 N N . LYS A 1 95 ? -1.183 -23.547 -22.236 1.00 44.28 95 LYS A N 1
ATOM 741 C CA . LYS A 1 95 ? -1.576 -24.753 -21.470 1.00 44.28 95 LYS A CA 1
ATOM 742 C C . LYS A 1 95 ? -0.499 -25.279 -20.492 1.00 44.28 95 LYS A C 1
ATOM 744 O O . LYS A 1 95 ? -0.016 -26.401 -20.631 1.00 44.28 95 LYS A O 1
ATOM 749 N N . GLY A 1 96 ? -0.167 -24.488 -19.474 1.00 39.38 96 GLY A N 1
ATOM 750 C CA . GLY A 1 96 ? 0.547 -24.943 -18.279 1.00 39.38 96 GLY A CA 1
ATOM 751 C C . GLY A 1 96 ? -0.458 -25.282 -17.180 1.00 39.38 96 GLY A C 1
ATOM 752 O O . GLY A 1 96 ? -1.325 -24.475 -16.865 1.00 39.38 96 GLY A O 1
ATOM 753 N N . ARG A 1 97 ? -0.399 -26.506 -16.656 1.00 36.72 97 ARG A N 1
ATOM 754 C CA . ARG A 1 97 ? -1.348 -27.096 -15.697 1.00 36.72 97 ARG A CA 1
ATOM 755 C C . ARG A 1 97 ? -1.589 -26.190 -14.483 1.00 36.72 97 ARG A C 1
ATOM 757 O O . ARG A 1 97 ? -0.676 -25.951 -13.707 1.00 36.72 97 ARG A O 1
ATOM 764 N N . THR A 1 98 ? -2.835 -25.772 -14.274 1.00 35.84 98 THR A N 1
ATOM 765 C CA . THR A 1 98 ? -3.288 -25.113 -13.044 1.00 35.84 98 THR A CA 1
ATOM 766 C C . THR A 1 98 ? -3.216 -26.119 -11.890 1.00 35.84 98 THR A C 1
ATOM 768 O O . THR A 1 98 ? -4.128 -26.923 -11.699 1.00 35.84 98 THR A O 1
ATOM 771 N N . ALA A 1 99 ? -2.120 -26.131 -11.134 1.00 36.78 99 ALA A N 1
ATOM 772 C CA . ALA A 1 99 ? -2.048 -26.873 -9.885 1.00 36.78 99 ALA A CA 1
ATOM 773 C C . ALA A 1 99 ? -2.549 -25.962 -8.758 1.00 36.78 99 ALA A C 1
ATOM 775 O O . ALA A 1 99 ? -1.848 -25.074 -8.285 1.00 36.78 99 ALA A O 1
ATOM 776 N N . ALA A 1 100 ? -3.784 -26.181 -8.304 1.00 38.50 100 ALA A N 1
ATOM 777 C CA . ALA A 1 100 ? -4.234 -25.658 -7.020 1.00 38.50 100 ALA A CA 1
ATOM 778 C C . ALA A 1 100 ? -3.391 -26.317 -5.911 1.00 38.50 100 ALA A C 1
ATOM 780 O O . ALA A 1 100 ? -3.706 -27.408 -5.431 1.00 38.50 100 ALA A O 1
ATOM 781 N N . GLY A 1 101 ? -2.273 -25.686 -5.549 1.00 34.78 101 GLY A N 1
ATOM 782 C CA . GLY A 1 101 ? -1.368 -26.142 -4.502 1.00 34.78 101 GLY A CA 1
ATOM 783 C C . GLY A 1 101 ? -2.080 -26.187 -3.154 1.00 34.78 101 GLY A C 1
ATOM 784 O O . GLY A 1 101 ? -2.284 -25.171 -2.493 1.00 34.78 101 GLY A O 1
ATOM 785 N N . ARG A 1 102 ? -2.481 -27.388 -2.735 1.00 33.47 102 ARG A N 1
ATOM 786 C CA . ARG A 1 102 ? -3.025 -27.661 -1.403 1.00 33.47 102 ARG A CA 1
ATOM 787 C C . ARG A 1 102 ? -1.958 -27.308 -0.364 1.00 33.47 102 ARG A C 1
ATOM 789 O O . ARG A 1 102 ? -0.892 -27.919 -0.362 1.00 33.47 102 ARG A O 1
ATOM 796 N N . CYS A 1 103 ? -2.252 -26.356 0.525 1.00 33.41 103 CYS A N 1
ATOM 797 C CA . CYS A 1 103 ? -1.417 -26.047 1.686 1.00 33.41 103 CYS A CA 1
ATOM 798 C C . CYS A 1 103 ? -1.200 -27.340 2.491 1.00 33.41 103 CYS A C 1
ATOM 800 O O . CYS A 1 103 ? -2.125 -27.842 3.132 1.00 33.41 103 CYS A O 1
ATOM 802 N N . LYS A 1 104 ? -0.003 -27.932 2.405 1.00 32.94 104 LYS A N 1
ATOM 803 C CA . LYS A 1 104 ? 0.377 -29.057 3.260 1.00 32.94 104 LYS A CA 1
ATOM 804 C C . LYS A 1 104 ? 0.760 -28.474 4.615 1.00 32.94 104 LYS A C 1
ATOM 806 O O . LYS A 1 104 ? 1.853 -27.947 4.789 1.00 32.94 104 LYS A O 1
ATOM 811 N N . THR A 1 105 ? -0.162 -28.560 5.566 1.00 33.97 105 THR A N 1
ATOM 812 C CA . THR A 1 105 ? 0.083 -28.323 6.990 1.00 33.97 105 THR A CA 1
ATOM 813 C C . THR A 1 105 ? 1.130 -29.323 7.478 1.00 33.97 105 THR A C 1
ATOM 815 O O . THR A 1 105 ? 0.822 -30.481 7.747 1.00 33.97 105 THR A O 1
ATOM 818 N N . GLY A 1 106 ? 2.386 -28.890 7.535 1.00 31.77 106 GLY A N 1
ATOM 819 C CA . GLY A 1 106 ? 3.515 -29.693 7.986 1.00 31.77 106 GLY A CA 1
ATOM 820 C C . GLY A 1 106 ? 4.596 -28.783 8.543 1.00 31.77 106 GLY A C 1
ATOM 821 O O . GLY A 1 106 ? 5.592 -28.519 7.880 1.00 31.77 106 GLY A O 1
ATOM 822 N N . LEU A 1 107 ? 4.363 -28.265 9.748 1.00 39.31 107 LEU A N 1
ATOM 823 C CA . LEU A 1 107 ? 5.323 -27.464 10.497 1.00 39.31 107 LEU A CA 1
ATOM 824 C C . LEU A 1 107 ? 6.551 -28.343 10.813 1.00 39.31 107 LEU A C 1
ATOM 826 O O . LEU A 1 107 ? 6.477 -29.237 11.653 1.00 39.31 107 LEU A O 1
ATOM 830 N N . ARG A 1 108 ? 7.684 -28.111 10.147 1.00 33.28 108 ARG A N 1
ATOM 831 C CA . ARG A 1 108 ? 9.002 -28.477 10.683 1.00 33.28 108 ARG A CA 1
ATOM 832 C C . ARG A 1 108 ? 9.815 -27.199 10.797 1.00 33.28 108 ARG A C 1
ATOM 834 O O . ARG A 1 108 ? 9.929 -26.443 9.838 1.00 33.28 108 ARG A O 1
ATOM 841 N N . SER A 1 109 ? 10.304 -26.946 12.005 1.00 34.72 109 SER A N 1
ATOM 842 C CA . SER A 1 109 ? 11.129 -25.802 12.381 1.00 34.72 109 SER A CA 1
ATOM 843 C C . SER A 1 109 ? 12.357 -25.700 11.473 1.00 34.72 109 SER A C 1
ATOM 845 O O . SER A 1 109 ? 13.266 -26.525 11.572 1.00 34.72 109 SER A O 1
ATOM 847 N N . LEU A 1 110 ? 12.377 -24.702 10.589 1.00 37.38 110 LEU A N 1
ATOM 848 C CA . LEU A 1 110 ? 13.560 -24.343 9.809 1.00 37.38 110 LEU A CA 1
ATOM 849 C C . LEU A 1 110 ? 14.427 -23.359 10.615 1.00 37.38 110 LEU A C 1
ATOM 851 O O . LEU A 1 110 ? 13.880 -22.484 11.292 1.00 37.38 110 LEU A O 1
ATOM 855 N N . PRO A 1 111 ? 15.764 -23.496 10.576 1.00 31.22 111 PRO A N 1
ATOM 856 C CA . PRO A 1 111 ? 16.671 -22.645 11.335 1.00 31.22 111 PRO A CA 1
ATOM 857 C C . PRO A 1 111 ? 16.659 -21.183 10.840 1.00 31.22 111 PRO A C 1
ATOM 859 O O . PRO A 1 111 ? 16.353 -20.935 9.670 1.00 31.22 111 PRO A O 1
ATOM 862 N N . PRO A 1 112 ? 17.057 -20.207 11.685 1.00 42.22 112 PRO A N 1
ATOM 863 C CA . PRO A 1 112 ? 16.891 -18.765 11.437 1.00 42.22 112 PRO A CA 1
ATOM 864 C C . PRO A 1 112 ? 17.657 -18.172 10.240 1.00 42.22 112 PRO A C 1
ATOM 866 O O . PRO A 1 112 ? 17.564 -16.972 10.004 1.00 42.22 112 PRO A O 1
ATOM 869 N N . ALA A 1 113 ? 18.428 -18.966 9.495 1.00 35.19 113 ALA A N 1
ATOM 870 C CA . ALA A 1 113 ? 19.328 -18.478 8.447 1.00 35.19 113 ALA A CA 1
ATOM 871 C C . ALA A 1 113 ? 18.848 -18.744 7.007 1.00 35.19 113 ALA A C 1
ATOM 873 O O . ALA A 1 113 ? 19.499 -18.310 6.062 1.00 35.19 113 ALA A O 1
ATOM 874 N N . ALA A 1 114 ? 17.707 -19.408 6.803 1.00 37.50 114 ALA A N 1
ATOM 875 C CA . ALA A 1 114 ? 17.185 -19.685 5.464 1.00 37.50 114 ALA A CA 1
ATOM 876 C C . ALA A 1 114 ? 15.943 -18.831 5.168 1.00 37.50 114 ALA A C 1
ATOM 878 O O . ALA A 1 114 ? 14.824 -19.330 5.169 1.00 37.50 114 ALA A O 1
ATOM 879 N N . TYR A 1 115 ? 16.118 -17.536 4.906 1.00 42.22 115 TYR A N 1
ATOM 880 C CA . TYR A 1 115 ? 15.047 -16.665 4.398 1.00 42.22 115 TYR A CA 1
ATOM 881 C C . TYR A 1 115 ? 15.315 -16.306 2.929 1.00 42.22 115 TYR A C 1
ATOM 883 O O . TYR A 1 115 ? 15.698 -15.175 2.605 1.00 42.22 115 TYR A O 1
ATOM 891 N N . SER A 1 116 ? 15.132 -17.289 2.039 1.00 41.75 116 SER A N 1
ATOM 892 C CA . SER A 1 116 ? 14.882 -17.029 0.615 1.00 41.75 116 SER A CA 1
ATOM 893 C C . SER A 1 116 ? 13.497 -16.385 0.446 1.00 41.75 116 SER A C 1
ATOM 895 O O . SER A 1 116 ? 12.642 -16.511 1.328 1.00 41.75 116 SER A O 1
ATOM 897 N N . GLU A 1 117 ? 13.245 -15.700 -0.676 1.00 44.53 117 GLU A N 1
ATOM 898 C CA . GLU A 1 117 ? 11.920 -15.127 -0.995 1.00 44.53 117 GLU A CA 1
ATOM 899 C C . GLU A 1 117 ? 10.795 -16.170 -0.885 1.00 44.53 117 GLU A C 1
ATOM 901 O O . GLU A 1 117 ? 9.691 -15.872 -0.425 1.00 44.53 117 GLU A O 1
ATOM 906 N N . THR A 1 118 ? 11.120 -17.427 -1.191 1.00 43.38 118 THR A N 1
ATOM 907 C CA . THR A 1 118 ? 10.241 -18.591 -1.065 1.00 43.38 118 THR A CA 1
ATOM 908 C C . THR A 1 118 ? 9.808 -18.837 0.385 1.00 43.38 118 THR A C 1
ATOM 910 O O . THR A 1 118 ? 8.620 -18.999 0.654 1.00 43.38 118 THR A O 1
ATOM 913 N N . ASN A 1 119 ? 10.737 -18.807 1.348 1.00 44.88 119 ASN A N 1
ATOM 914 C CA . ASN A 1 119 ? 10.428 -19.065 2.762 1.00 44.88 119 ASN A CA 1
ATOM 915 C C . ASN A 1 119 ? 9.627 -17.927 3.406 1.00 44.88 119 ASN A C 1
ATOM 917 O O . ASN A 1 119 ? 8.790 -18.178 4.275 1.00 44.88 119 ASN A O 1
ATOM 921 N N . LEU A 1 120 ? 9.816 -16.689 2.939 1.00 51.56 120 LEU A N 1
ATOM 922 C CA . LEU A 1 120 ? 8.976 -15.567 3.351 1.00 51.56 120 LEU A CA 1
ATOM 923 C C . LEU A 1 120 ? 7.539 -15.729 2.840 1.00 51.56 120 LEU A C 1
ATOM 925 O O . LEU A 1 120 ? 6.599 -15.535 3.607 1.00 51.56 120 LEU A O 1
ATOM 929 N N . CYS A 1 121 ? 7.357 -16.164 1.589 1.00 45.94 121 CYS A N 1
ATOM 930 C CA . CYS A 1 121 ? 6.032 -16.475 1.048 1.00 45.94 121 CYS A CA 1
ATOM 931 C C . CYS A 1 121 ? 5.329 -17.581 1.852 1.00 45.94 121 CYS A C 1
ATOM 933 O O . CYS A 1 121 ? 4.149 -17.439 2.173 1.00 45.94 121 CYS A O 1
ATOM 935 N N . TYR A 1 122 ? 6.051 -18.631 2.264 1.00 44.00 122 TYR A N 1
ATOM 936 C CA . TYR A 1 122 ? 5.497 -19.695 3.112 1.00 44.00 122 TYR A CA 1
ATOM 937 C C . TYR A 1 122 ? 5.074 -19.201 4.503 1.00 44.00 122 TYR A C 1
ATOM 939 O O . TYR A 1 122 ? 3.977 -19.525 4.965 1.00 44.00 122 TYR A O 1
ATOM 947 N N . LEU A 1 123 ? 5.898 -18.380 5.163 1.00 51.03 123 LEU A N 1
ATOM 948 C CA . LEU A 1 123 ? 5.554 -17.783 6.460 1.00 51.03 123 LEU A CA 1
ATOM 949 C C . LEU A 1 123 ? 4.364 -16.827 6.356 1.00 51.03 123 LEU A C 1
ATOM 951 O O . LEU A 1 123 ? 3.504 -16.800 7.239 1.00 51.03 123 LEU A O 1
ATOM 955 N N . LEU A 1 124 ? 4.287 -16.066 5.263 1.00 55.00 124 LEU A N 1
ATOM 956 C CA . LEU A 1 124 ? 3.160 -15.186 5.001 1.00 55.00 124 LEU A CA 1
ATOM 957 C C . LEU A 1 124 ? 1.892 -15.990 4.694 1.00 55.00 124 LEU A C 1
ATOM 959 O O . LEU A 1 124 ? 0.843 -15.626 5.205 1.00 55.00 124 LEU A O 1
ATOM 963 N N . CYS A 1 125 ? 1.960 -17.111 3.974 1.00 49.59 125 CYS A N 1
ATOM 964 C CA . CYS A 1 125 ? 0.792 -17.950 3.681 1.00 49.59 125 CYS A CA 1
ATOM 965 C C . CYS A 1 125 ? 0.130 -18.547 4.932 1.00 49.59 125 CYS A C 1
ATOM 967 O O . CYS A 1 125 ? -1.085 -18.740 4.951 1.00 49.59 125 CYS A O 1
ATOM 969 N N . GLY A 1 126 ? 0.900 -18.830 5.987 1.00 52.38 126 GLY A N 1
ATOM 970 C CA . GLY A 1 126 ? 0.342 -19.294 7.262 1.00 52.38 126 GLY A CA 1
ATOM 971 C C . GLY A 1 126 ? -0.445 -18.218 8.023 1.00 52.38 126 GLY A C 1
ATOM 972 O O . GLY A 1 126 ? -1.235 -18.548 8.904 1.00 52.38 126 GLY A O 1
ATOM 973 N N . LYS A 1 127 ? -0.243 -16.934 7.691 1.00 55.97 127 LYS A N 1
ATOM 974 C CA . LYS A 1 127 ? -0.790 -15.775 8.422 1.00 55.97 127 LYS A CA 1
ATOM 975 C C . LYS A 1 127 ? -1.676 -14.854 7.565 1.00 55.97 127 LYS A C 1
ATOM 977 O O . LYS A 1 127 ? -2.475 -14.095 8.107 1.00 55.97 127 LYS A O 1
ATOM 982 N N . TYR A 1 128 ? -1.555 -14.926 6.242 1.00 55.69 128 TYR A N 1
ATOM 983 C CA . TYR A 1 128 ? -2.138 -14.026 5.248 1.00 55.69 128 TYR A CA 1
ATOM 984 C C . TYR A 1 128 ? -2.591 -14.815 4.012 1.00 55.69 128 TYR A C 1
ATOM 986 O O . TYR A 1 128 ? -2.012 -15.849 3.684 1.00 55.69 128 TYR A O 1
ATOM 994 N N . ARG A 1 129 ? -3.599 -14.323 3.277 1.00 61.50 129 ARG A N 1
ATOM 995 C CA . ARG A 1 129 ? -3.914 -14.882 1.951 1.00 61.50 129 ARG A CA 1
ATOM 996 C C . ARG A 1 129 ? -2.925 -14.294 0.949 1.00 61.50 129 ARG A C 1
ATOM 998 O O . ARG A 1 129 ? -3.016 -13.106 0.648 1.00 61.50 129 ARG A O 1
ATOM 1005 N N . VAL A 1 130 ? -1.978 -15.110 0.495 1.00 57.28 130 VAL A N 1
ATOM 1006 C CA . VAL A 1 130 ? -0.882 -14.734 -0.414 1.00 57.28 130 VAL A CA 1
ATOM 1007 C C . VAL A 1 130 ? -1.117 -15.350 -1.793 1.00 57.28 130 VAL A C 1
ATOM 1009 O O . VAL A 1 130 ? -1.679 -16.440 -1.897 1.00 57.28 130 VAL A O 1
ATOM 1012 N N . ILE A 1 131 ? -0.699 -14.645 -2.840 1.00 62.66 131 ILE A N 1
ATOM 1013 C CA . ILE A 1 131 ? -0.729 -15.102 -4.229 1.00 62.66 131 ILE A CA 1
ATOM 1014 C C . ILE A 1 131 ? 0.654 -15.647 -4.564 1.00 62.66 131 ILE A C 1
ATOM 1016 O O . ILE A 1 131 ? 1.651 -14.953 -4.368 1.00 62.66 131 ILE A O 1
ATOM 1020 N N . TYR A 1 132 ? 0.712 -16.877 -5.056 1.00 45.16 132 TYR A N 1
ATOM 1021 C CA . TYR A 1 132 ? 1.959 -17.503 -5.477 1.00 45.16 132 TYR A CA 1
ATOM 1022 C C . TYR A 1 132 ? 2.222 -17.217 -6.961 1.00 45.16 132 TYR A C 1
ATOM 1024 O O . TYR A 1 132 ? 1.304 -17.297 -7.776 1.00 45.16 132 TYR A O 1
ATOM 1032 N N . GLU A 1 133 ? 3.470 -16.889 -7.289 1.00 39.53 133 GLU A N 1
ATOM 1033 C CA . GLU A 1 133 ? 4.057 -17.134 -8.612 1.00 39.53 133 GLU A CA 1
ATOM 1034 C C . GLU A 1 133 ? 4.814 -18.468 -8.489 1.00 39.53 133 GLU A C 1
ATOM 1036 O O . GLU A 1 133 ? 5.539 -18.652 -7.507 1.00 39.53 133 GLU A O 1
ATOM 1041 N N . GLU A 1 134 ? 4.571 -19.413 -9.404 1.00 34.75 134 GLU A N 1
ATOM 1042 C CA . GLU A 1 134 ? 5.442 -20.592 -9.582 1.00 34.75 134 GLU A CA 1
ATOM 1043 C C . GLU A 1 134 ? 6.706 -20.208 -10.355 1.00 34.75 134 GLU A C 1
ATOM 1045 O O . GLU A 1 134 ? 6.586 -19.407 -11.313 1.00 34.75 134 GLU A O 1
#

InterPro domains:
  IPR000668 Peptidase C1A, papain C-terminal [PF00112] (2-88)
  IPR013128 Peptidase C1A [PTHR12411] (6-84)
  IPR025660 Cysteine peptidase, histidine active site [PS00639] (36-46)
  IPR038765 Papain-like cysteine peptidase superfamily [SSF54001] (2-88)

Sequence (134 aa):
MEILLNGPVVAGYQVYEDFYLYKKGVYKHVTGQKMGNHAVKIVGWGTENGTLYWLVANSWGRNWGDLGGFFKILRGKNHCGIESNIVTAKSSSSKGRTAAGRCKTGLRSLPPAAYSETNLCYLLCGKYRVIYEE

pLDDT: mean 70.91, std 22.18, range [31.22, 94.69]

Foldseek 3Di:
DCCVPFPKWKWKFWDFPVNQVAADDADADDDGDTPGMDIWIFFFWDADPNFTWTKIAAPPALPRHNLRRIHIYGPDPCGRVRVVGIGGDHDPDDDDDPDPDDPDPDDDDDDPPDDDVVVSQVVCVVPGGGTDDD

Radius of gyration: 15.9 Å; chains: 1; bounding box: 32×46×37 Å

Organism: Tenebrio molitor (NCBI:txid7067)

Secondary structure (DSSP, 8-state):
--TTTS--EEEEEEEEHHHHT--SSEE---SS-EEEEEEEEEEEEEEETTEEEEEEE-SS-TTSTTTTSEEEEETTTTGGGTTTEEE------SS----------------TT---HHHHHHHHHTTSEEPPP-